Protein AF-S4PPR1-F1 (afdb_monomer_lite)

Foldseek 3Di:
DPVPVVLLVVCQVVLPPVSLVVVLVVCVVVPHLLVSLLSCVLSVVLVVSCVSCVVVVNNVSNVVSNVVNVCPDPVVVVVD

Secondary structure (DSSP, 8-state):
-THHHHHHHHHHHHT-HHHHHHHHHHHHTTT-HHHHHHHHHHTT-HHHHHHHHHHTT-HHHHHHHHHHH----TTTTTT-

Sequence (80 aa):
LDDIDEAVNLVQETKSVQGAKMVANYFQNSDDPTSAIKFLVMSLCYDEAFQLARKNGKLHLYGEILIQTSQARSEDFKSL

Structure (mmCIF, N/CA/C/O backbone):
data_AF-S4PPR1-F1
#
_entry.id   AF-S4PPR1-F1
#
loop_
_atom_site.group_PDB
_atom_site.id
_atom_site.type_symbol
_atom_site.label_atom_id
_atom_site.label_alt_id
_atom_site.label_comp_id
_atom_site.label_asym_id
_atom_site.label_entity_id
_atom_site.label_seq_id
_atom_site.pdbx_PDB_ins_code
_atom_site.Cartn_x
_atom_site.Cartn_y
_atom_site.Cartn_z
_atom_site.occupancy
_atom_site.B_iso_or_equiv
_atom_site.auth_seq_id
_atom_site.auth_comp_id
_atom_site.auth_asym_id
_atom_site.auth_atom_id
_atom_site.pdbx_PDB_model_num
ATOM 1 N N . LEU A 1 1 ? 17.390 19.486 -1.363 1.00 51.09 1 LEU A N 1
ATOM 2 C CA . LEU A 1 1 ? 17.397 18.079 -0.899 1.00 51.09 1 LEU A CA 1
ATOM 3 C C . LEU A 1 1 ? 16.864 17.978 0.532 1.00 51.09 1 LEU A C 1
ATOM 5 O O . LEU A 1 1 ? 16.422 16.898 0.877 1.00 51.09 1 LEU A O 1
ATOM 9 N N . ASP A 1 2 ? 16.795 19.083 1.288 1.00 49.97 2 ASP A N 1
ATOM 10 C CA . ASP A 1 2 ? 16.219 19.129 2.645 1.00 49.97 2 ASP A CA 1
ATOM 11 C C . ASP A 1 2 ? 14.675 19.144 2.729 1.00 49.97 2 ASP A C 1
ATOM 13 O O . ASP A 1 2 ? 14.123 18.782 3.759 1.00 49.97 2 ASP A O 1
ATOM 17 N N . ASP A 1 3 ? 13.948 19.486 1.658 1.00 58.38 3 ASP A N 1
ATOM 18 C CA . ASP A 1 3 ? 12.478 19.646 1.728 1.00 58.38 3 ASP A CA 1
ATOM 19 C C . ASP A 1 3 ? 11.668 18.336 1.735 1.00 58.38 3 ASP A C 1
ATOM 21 O O . ASP A 1 3 ? 10.474 18.340 2.035 1.00 58.38 3 ASP A O 1
ATOM 25 N N . ILE A 1 4 ? 12.272 17.202 1.364 1.00 59.22 4 ILE A N 1
ATOM 26 C CA . ILE A 1 4 ? 11.523 15.939 1.236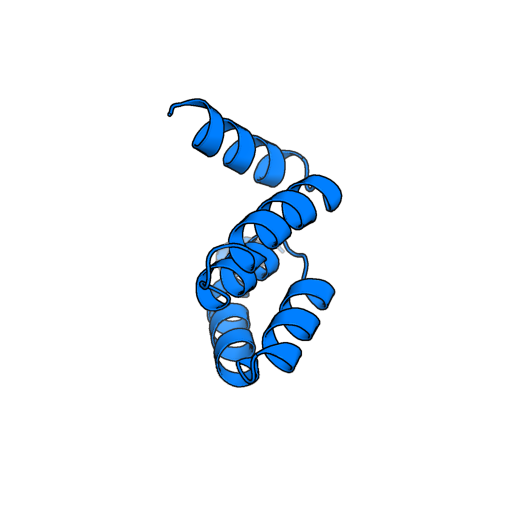 1.00 59.22 4 ILE A CA 1
ATOM 27 C C . ILE A 1 4 ? 11.268 15.332 2.615 1.00 59.22 4 ILE A C 1
ATOM 29 O O . ILE A 1 4 ? 10.150 14.901 2.891 1.00 59.22 4 ILE A O 1
ATOM 33 N N . ASP A 1 5 ? 12.272 15.337 3.489 1.00 61.78 5 ASP A N 1
ATOM 34 C CA . ASP A 1 5 ? 12.152 14.753 4.824 1.00 61.78 5 ASP A CA 1
ATOM 35 C C . ASP A 1 5 ? 11.211 15.576 5.717 1.00 61.78 5 ASP A C 1
ATOM 37 O O . ASP A 1 5 ? 10.410 15.011 6.464 1.00 61.78 5 ASP A O 1
ATOM 41 N N . GLU A 1 6 ? 11.214 16.906 5.575 1.00 59.78 6 GLU A N 1
ATOM 42 C CA . G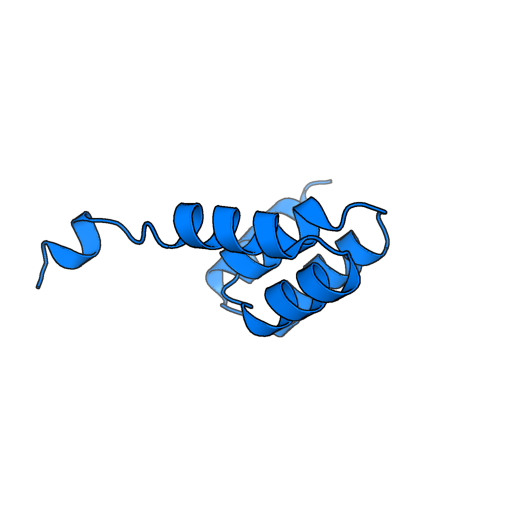LU A 1 6 ? 10.266 17.788 6.266 1.00 59.78 6 GLU A CA 1
ATOM 43 C C . GLU A 1 6 ? 8.829 17.597 5.767 1.00 59.78 6 GLU A C 1
ATOM 45 O O . GLU A 1 6 ? 7.900 17.493 6.571 1.00 59.78 6 GLU A O 1
ATOM 50 N N . ALA A 1 7 ? 8.631 17.460 4.452 1.00 58.34 7 ALA A N 1
ATOM 51 C CA . ALA A 1 7 ? 7.316 17.173 3.887 1.00 58.34 7 ALA A CA 1
ATOM 52 C C . ALA A 1 7 ? 6.794 15.795 4.323 1.00 58.34 7 ALA A C 1
ATOM 54 O O . ALA A 1 7 ? 5.609 15.647 4.628 1.00 58.34 7 ALA A O 1
ATOM 55 N N . VAL A 1 8 ? 7.669 14.788 4.398 1.00 58.53 8 VAL A N 1
ATOM 56 C CA . VAL A 1 8 ? 7.320 13.452 4.895 1.00 58.53 8 VAL A CA 1
ATOM 57 C C . VAL A 1 8 ? 6.922 13.510 6.371 1.00 58.53 8 VAL A C 1
ATOM 59 O O . VAL A 1 8 ? 5.886 12.947 6.731 1.00 58.53 8 VAL A O 1
ATOM 62 N N . ASN A 1 9 ? 7.670 14.238 7.205 1.00 58.56 9 ASN A N 1
ATOM 63 C CA . ASN A 1 9 ? 7.348 14.417 8.623 1.00 58.56 9 ASN A CA 1
ATOM 64 C C . ASN A 1 9 ? 6.030 15.180 8.827 1.00 58.56 9 ASN A C 1
ATOM 66 O O . ASN A 1 9 ? 5.196 14.751 9.622 1.00 58.56 9 ASN A O 1
ATOM 70 N N . LEU A 1 10 ? 5.775 16.241 8.055 1.00 55.00 10 LEU A N 1
ATOM 71 C CA . LEU A 1 10 ? 4.535 17.017 8.147 1.00 55.00 10 LEU A CA 1
ATOM 72 C C . LEU A 1 10 ? 3.304 16.204 7.711 1.00 55.00 10 LEU A C 1
ATOM 74 O O . LEU A 1 10 ? 2.231 16.317 8.307 1.00 55.00 10 LEU A O 1
ATOM 78 N N . VAL A 1 11 ? 3.428 15.352 6.689 1.00 57.78 11 VAL A N 1
ATOM 79 C CA . VAL A 1 11 ? 2.350 14.433 6.278 1.00 57.78 11 VAL A CA 1
ATOM 80 C C . VAL A 1 11 ? 2.063 13.396 7.367 1.00 57.78 11 VAL A C 1
ATOM 82 O O . VAL A 1 11 ? 0.893 13.084 7.611 1.00 57.78 11 VAL A O 1
ATOM 85 N N . GLN A 1 12 ? 3.103 12.910 8.052 1.00 54.94 12 GLN A N 1
ATOM 86 C CA . GLN A 1 12 ? 2.961 11.996 9.187 1.00 54.94 12 GLN A CA 1
ATOM 87 C C . GLN A 1 12 ? 2.330 12.678 10.415 1.00 54.94 12 GLN A C 1
ATOM 89 O O . GLN A 1 12 ? 1.460 12.078 11.046 1.00 54.94 12 GLN A O 1
ATOM 94 N N . GLU A 1 13 ? 2.680 13.934 10.721 1.00 51.66 13 GLU A N 1
ATOM 95 C CA . GLU A 1 13 ? 2.100 14.694 11.843 1.00 51.66 13 GLU A CA 1
ATOM 96 C C . GLU A 1 13 ? 0.648 15.135 11.597 1.00 51.66 13 GLU A C 1
ATOM 98 O O . GLU A 1 13 ? -0.182 15.090 12.506 1.00 51.66 13 GLU A O 1
ATOM 103 N N . THR A 1 14 ? 0.303 15.542 10.371 1.00 56.34 14 THR A N 1
ATOM 104 C CA . THR A 1 14 ? -1.020 16.125 10.064 1.00 56.34 14 THR A CA 1
ATOM 105 C C . THR A 1 14 ? -2.112 15.094 9.782 1.00 56.34 14 THR A C 1
ATOM 107 O O . THR A 1 14 ? -3.281 15.466 9.666 1.00 56.34 14 THR A O 1
ATOM 110 N N . LYS A 1 15 ? -1.763 13.805 9.633 1.00 57.16 15 LYS A N 1
ATOM 111 C CA . LYS A 1 15 ? -2.660 12.762 9.089 1.00 57.16 15 LYS A CA 1
ATOM 112 C C . LYS A 1 15 ? -3.334 13.198 7.778 1.00 57.16 15 LYS A C 1
ATOM 114 O O . LYS A 1 15 ? -4.474 12.824 7.491 1.00 57.16 15 LYS A O 1
ATOM 119 N N . SER A 1 16 ? -2.660 14.028 6.981 1.00 64.00 16 SER A N 1
ATOM 120 C CA . SER A 1 16 ? -3.242 14.557 5.753 1.00 64.00 16 SER A CA 1
ATOM 121 C C . SER A 1 16 ? -3.283 13.470 4.683 1.00 64.00 16 SER A C 1
ATOM 123 O O . SER A 1 16 ? -2.296 13.194 3.999 1.00 64.00 16 SER A O 1
ATOM 125 N N . VAL A 1 17 ? -4.466 12.880 4.500 1.00 62.38 17 VAL A N 1
ATOM 126 C CA . VAL A 1 17 ? -4.760 11.891 3.447 1.00 62.38 17 VAL A CA 1
ATOM 127 C C . VAL A 1 17 ? -4.350 12.410 2.061 1.00 62.38 17 VAL A C 1
ATOM 129 O O . VAL A 1 17 ? -3.898 11.645 1.213 1.00 62.38 17 VAL A O 1
ATOM 132 N N . GLN A 1 18 ? -4.466 13.719 1.818 1.00 66.94 18 GLN A N 1
ATOM 133 C CA . GLN A 1 18 ? -4.055 14.343 0.556 1.00 66.94 18 GLN A CA 1
ATOM 134 C C . GLN A 1 18 ? -2.531 14.364 0.378 1.00 66.94 18 GLN A C 1
ATOM 136 O O . GLN A 1 18 ? -2.048 14.082 -0.718 1.00 66.94 18 GLN A O 1
ATOM 141 N N . GLY A 1 19 ? -1.773 14.630 1.445 1.00 67.25 19 GLY A N 1
ATOM 142 C CA . GLY A 1 19 ? -0.311 14.559 1.423 1.00 67.25 19 GLY A CA 1
ATOM 143 C C . GLY A 1 19 ? 0.192 13.132 1.204 1.00 67.25 19 GLY A C 1
ATOM 144 O O . GLY A 1 19 ? 1.040 12.897 0.345 1.00 67.25 19 GLY A O 1
ATOM 145 N N . ALA A 1 20 ? -0.422 12.155 1.878 1.00 65.56 20 ALA A N 1
ATOM 146 C CA . ALA A 1 20 ? -0.102 10.743 1.681 1.00 65.56 20 ALA A CA 1
ATOM 147 C C . ALA A 1 20 ? -0.369 10.279 0.237 1.00 65.56 20 ALA A C 1
ATOM 149 O O . ALA A 1 20 ? 0.445 9.573 -0.362 1.00 65.56 20 ALA A O 1
ATOM 150 N N . LYS A 1 21 ? -1.471 10.747 -0.365 1.00 66.38 21 LYS A N 1
ATOM 151 C CA . LYS A 1 21 ? -1.792 10.509 -1.781 1.00 66.38 21 LYS A CA 1
ATOM 152 C C . LYS A 1 21 ? -0.785 11.147 -2.731 1.00 66.38 21 LYS A C 1
ATOM 154 O O . LYS A 1 21 ? -0.446 10.532 -3.738 1.00 66.38 21 LYS A O 1
ATOM 159 N N . MET A 1 22 ? -0.288 12.345 -2.423 1.00 73.62 22 MET A N 1
ATOM 160 C CA . MET A 1 22 ? 0.712 13.029 -3.246 1.00 73.62 22 MET A CA 1
ATOM 161 C C . MET A 1 22 ? 2.037 12.259 -3.273 1.00 73.62 22 MET A C 1
ATOM 163 O O . MET A 1 22 ? 2.586 12.019 -4.348 1.00 73.62 22 MET A O 1
ATOM 167 N N . VAL A 1 23 ? 2.496 11.786 -2.111 1.00 67.94 23 VAL A N 1
ATOM 168 C CA . VAL A 1 23 ? 3.712 10.967 -1.999 1.00 67.94 23 VAL A CA 1
ATOM 169 C C . VAL A 1 23 ? 3.528 9.607 -2.682 1.00 67.94 23 VAL A C 1
ATOM 171 O O . VAL A 1 23 ? 4.389 9.160 -3.435 1.00 67.94 23 VAL A O 1
ATOM 174 N N . ALA A 1 24 ? 2.371 8.966 -2.521 1.00 66.88 24 ALA A N 1
ATOM 175 C CA . ALA A 1 24 ? 2.071 7.725 -3.231 1.00 66.88 24 ALA A CA 1
ATOM 176 C C . ALA A 1 24 ? 2.000 7.903 -4.757 1.00 66.88 24 ALA A C 1
ATOM 178 O O . ALA A 1 24 ? 2.362 6.995 -5.503 1.00 66.88 24 ALA A O 1
ATOM 179 N N . ASN A 1 25 ? 1.537 9.058 -5.239 1.00 70.06 25 ASN A N 1
ATOM 180 C CA . ASN A 1 25 ? 1.537 9.389 -6.662 1.00 70.06 25 ASN A CA 1
ATOM 181 C C . ASN A 1 25 ? 2.962 9.612 -7.195 1.00 70.06 25 ASN A C 1
ATOM 183 O O . ASN A 1 25 ? 3.262 9.204 -8.313 1.00 70.06 25 ASN A O 1
ATOM 187 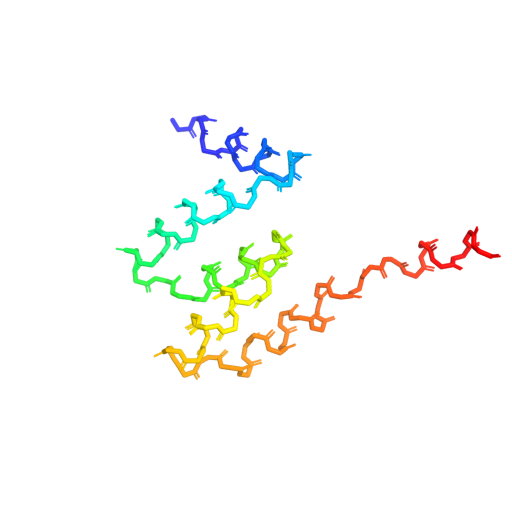N N . TYR A 1 26 ? 3.855 10.190 -6.385 1.00 68.31 26 TYR A N 1
ATOM 188 C CA . TYR A 1 26 ? 5.278 10.287 -6.717 1.00 68.31 26 TYR A CA 1
ATOM 189 C C . TYR A 1 26 ? 5.901 8.897 -6.920 1.00 68.31 26 TYR A C 1
ATOM 191 O O . TYR A 1 26 ? 6.492 8.644 -7.968 1.00 68.31 26 TYR A O 1
ATOM 199 N N . PHE A 1 27 ? 5.680 7.964 -5.986 1.00 65.50 27 PHE A N 1
ATOM 200 C CA . PHE A 1 27 ? 6.232 6.608 -6.098 1.00 65.50 27 PHE A CA 1
ATOM 201 C C . PHE A 1 27 ? 5.600 5.761 -7.215 1.00 65.50 27 PHE A C 1
ATOM 203 O O . PHE A 1 27 ? 6.260 4.909 -7.806 1.00 65.50 27 PHE A O 1
ATOM 210 N N . GLN A 1 28 ? 4.330 6.001 -7.558 1.00 63.88 28 GLN A N 1
ATOM 211 C CA . GLN A 1 28 ? 3.698 5.357 -8.717 1.00 63.88 28 GLN A CA 1
ATOM 212 C C . GLN A 1 28 ? 4.368 5.737 -10.041 1.00 63.88 28 GLN A C 1
ATOM 214 O O . GLN A 1 28 ? 4.429 4.911 -10.948 1.00 63.88 28 GLN A O 1
ATOM 219 N N . ASN A 1 29 ? 4.888 6.961 -10.144 1.00 66.88 29 ASN A N 1
ATOM 220 C CA . ASN A 1 29 ? 5.621 7.421 -11.320 1.00 66.88 29 ASN A CA 1
ATOM 221 C C . ASN A 1 29 ? 7.103 7.003 -11.304 1.00 66.88 29 ASN A C 1
ATOM 223 O O . ASN A 1 29 ? 7.793 7.226 -12.295 1.00 66.88 29 ASN A O 1
ATOM 227 N N . SER A 1 30 ? 7.598 6.409 -10.209 1.00 61.38 30 SER A N 1
ATOM 228 C CA . SER A 1 30 ? 9.018 6.085 -10.011 1.00 61.38 30 SER A CA 1
ATOM 229 C C . SER A 1 30 ? 9.372 4.596 -10.168 1.00 61.38 30 SER A C 1
ATOM 231 O O . SER A 1 30 ? 10.417 4.182 -9.682 1.00 61.38 30 SER A O 1
ATOM 233 N N . ASP A 1 31 ? 8.524 3.781 -10.808 1.00 71.75 31 ASP A N 1
ATOM 234 C CA . ASP A 1 31 ? 8.717 2.322 -11.004 1.00 71.75 31 ASP A CA 1
ATOM 235 C C . ASP A 1 31 ? 8.894 1.502 -9.698 1.00 71.75 31 ASP A C 1
ATOM 237 O O . ASP A 1 31 ? 9.298 0.343 -9.717 1.00 71.75 31 ASP A O 1
ATOM 241 N N . ASP A 1 32 ? 8.540 2.059 -8.530 1.00 83.69 32 ASP A N 1
ATOM 242 C CA . ASP A 1 32 ? 8.627 1.344 -7.247 1.00 83.69 32 ASP A CA 1
ATOM 243 C C . ASP A 1 32 ? 7.274 1.257 -6.519 1.00 83.69 32 ASP A C 1
ATOM 245 O O . ASP A 1 32 ? 7.003 1.968 -5.541 1.00 83.69 32 ASP A O 1
ATOM 249 N N . PRO A 1 33 ? 6.406 0.319 -6.940 1.00 84.69 33 PRO A N 1
ATOM 250 C CA . PRO A 1 33 ? 5.140 0.096 -6.262 1.00 84.69 33 PRO A CA 1
ATOM 251 C C . PRO A 1 33 ? 5.313 -0.520 -4.865 1.00 84.69 33 PRO A C 1
ATOM 253 O O . PRO A 1 33 ? 4.384 -0.439 -4.069 1.00 84.69 33 PRO A O 1
ATOM 256 N N . THR A 1 34 ? 6.463 -1.124 -4.530 1.00 89.62 34 THR A N 1
ATOM 257 C CA . THR A 1 34 ? 6.693 -1.683 -3.183 1.00 89.62 34 THR A CA 1
ATOM 258 C C . THR A 1 34 ? 6.791 -0.559 -2.156 1.00 89.62 34 THR A C 1
ATOM 260 O O . THR A 1 34 ? 6.082 -0.585 -1.145 1.00 89.62 34 THR A O 1
ATOM 263 N N . SER A 1 35 ? 7.618 0.450 -2.435 1.00 87.38 35 SER A N 1
ATOM 264 C CA . SER A 1 35 ? 7.791 1.605 -1.548 1.00 87.38 35 SER A CA 1
ATOM 265 C C . SER A 1 35 ? 6.506 2.422 -1.419 1.00 87.38 35 SER A C 1
ATOM 267 O O . SER A 1 35 ? 6.134 2.804 -0.309 1.00 87.38 35 SER A O 1
ATOM 269 N N . ALA A 1 36 ? 5.759 2.590 -2.517 1.00 88.19 36 ALA A N 1
ATOM 270 C CA . ALA A 1 36 ? 4.452 3.246 -2.501 1.00 88.19 36 ALA A CA 1
ATOM 271 C C . ALA A 1 36 ? 3.443 2.544 -1.572 1.00 88.19 36 ALA A C 1
ATOM 273 O O . ALA A 1 36 ? 2.785 3.197 -0.762 1.00 88.19 36 ALA A O 1
ATOM 274 N N . ILE A 1 37 ? 3.331 1.210 -1.667 1.00 89.19 37 ILE A N 1
ATOM 275 C CA . ILE A 1 37 ? 2.423 0.414 -0.825 1.00 89.19 37 ILE A CA 1
ATOM 276 C C . ILE A 1 37 ? 2.824 0.543 0.646 1.00 89.19 37 ILE A C 1
ATOM 278 O O . ILE A 1 37 ? 1.966 0.803 1.488 1.00 89.19 37 ILE A O 1
ATOM 282 N N . LYS A 1 38 ? 4.121 0.418 0.961 1.00 87.38 38 LYS A N 1
ATOM 283 C CA . LYS A 1 38 ? 4.624 0.560 2.334 1.00 87.38 38 LYS A CA 1
ATOM 284 C C . LYS A 1 38 ? 4.309 1.935 2.913 1.00 87.38 38 LYS A C 1
AT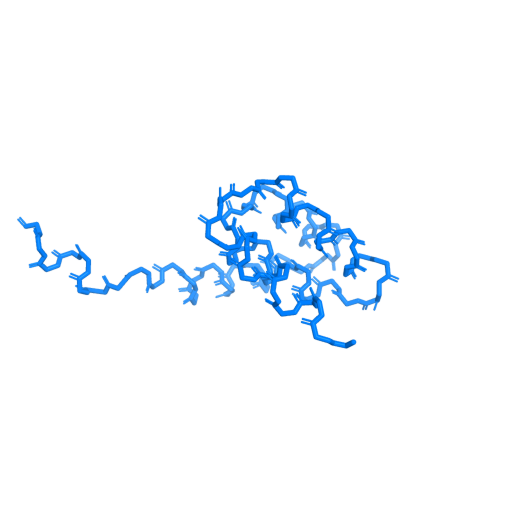OM 286 O O . LYS A 1 38 ? 3.791 2.023 4.023 1.00 87.38 38 LYS A O 1
ATOM 291 N N . PHE A 1 39 ? 4.574 2.990 2.148 1.00 84.19 39 PHE A N 1
ATOM 292 C CA . PHE A 1 39 ? 4.310 4.361 2.566 1.00 84.19 39 PHE A CA 1
ATOM 293 C C . PHE A 1 39 ? 2.819 4.603 2.835 1.00 84.19 39 PHE A C 1
ATOM 295 O O . PHE A 1 39 ? 2.465 5.182 3.861 1.00 84.19 39 PHE A O 1
ATOM 302 N N . LEU A 1 40 ? 1.937 4.120 1.952 1.00 85.44 40 LEU A N 1
ATOM 303 C CA . LEU A 1 40 ? 0.487 4.232 2.128 1.00 85.44 40 LEU A CA 1
ATOM 304 C C . LEU A 1 40 ? -0.003 3.501 3.385 1.00 85.44 40 LEU A C 1
ATOM 306 O O . LEU A 1 40 ? -0.789 4.074 4.135 1.00 85.44 40 LEU A O 1
ATOM 310 N N . VAL A 1 41 ? 0.486 2.283 3.656 1.00 87.50 41 VAL A N 1
ATOM 311 C CA . VAL A 1 41 ? 0.137 1.543 4.884 1.00 87.50 41 VAL A CA 1
ATOM 312 C C . VAL A 1 41 ? 0.618 2.286 6.133 1.00 87.50 41 VAL A C 1
ATOM 314 O O . VAL A 1 41 ? -0.158 2.473 7.065 1.00 87.50 41 VAL A O 1
ATOM 317 N N . MET A 1 42 ? 1.864 2.772 6.138 1.00 82.38 42 MET A N 1
ATOM 318 C CA . MET A 1 42 ? 2.410 3.559 7.253 1.00 82.38 42 MET A CA 1
ATOM 319 C C . MET A 1 42 ? 1.665 4.887 7.458 1.00 82.38 42 MET A C 1
ATOM 321 O O . MET A 1 42 ? 1.557 5.365 8.582 1.00 82.38 42 MET A O 1
ATOM 325 N N . SER A 1 43 ? 1.102 5.451 6.388 1.00 80.44 43 SER A N 1
ATOM 326 C CA . SER A 1 43 ? 0.268 6.661 6.415 1.00 80.44 43 SER A CA 1
ATOM 327 C C . SER A 1 43 ? -1.212 6.374 6.709 1.00 80.44 43 SER A C 1
ATOM 329 O O . SER A 1 43 ? -2.052 7.252 6.516 1.00 80.44 43 SER A O 1
ATOM 331 N N . LEU A 1 44 ? -1.554 5.147 7.126 1.00 82.31 44 LEU A N 1
ATOM 332 C CA . LEU A 1 44 ? -2.919 4.690 7.430 1.00 82.31 44 LEU A CA 1
ATOM 333 C C . LEU A 1 44 ? -3.898 4.765 6.235 1.00 82.31 44 LEU A C 1
ATOM 335 O O . LEU A 1 44 ? -5.113 4.688 6.412 1.00 82.31 44 LEU A O 1
ATOM 339 N N . CYS A 1 45 ? -3.386 4.887 5.008 1.00 84.81 45 CYS A N 1
ATOM 340 C CA . CYS A 1 45 ? -4.159 4.931 3.763 1.00 84.81 45 CYS A CA 1
ATOM 341 C C . CYS A 1 45 ? -4.353 3.511 3.212 1.00 84.81 45 CYS A C 1
ATOM 343 O O . CYS A 1 45 ? -3.797 3.127 2.177 1.00 84.81 45 CYS A O 1
ATOM 345 N N . TYR A 1 46 ? -5.089 2.690 3.963 1.00 86.62 46 TYR A N 1
ATOM 346 C CA . TYR A 1 46 ? -5.195 1.253 3.707 1.00 86.62 46 TYR A CA 1
ATOM 347 C C . TYR A 1 46 ? -5.911 0.910 2.399 1.00 86.62 46 TYR A C 1
ATOM 349 O O . TYR A 1 46 ? -5.491 -0.028 1.721 1.00 86.62 46 TYR A O 1
ATOM 357 N N . ASP A 1 47 ? -6.945 1.668 2.029 1.00 87.69 47 ASP A N 1
ATOM 358 C CA . ASP A 1 47 ? -7.720 1.429 0.808 1.00 87.69 47 ASP A CA 1
ATOM 359 C C . ASP A 1 47 ? -6.878 1.705 -0.442 1.00 87.69 47 ASP A C 1
ATOM 361 O O . ASP A 1 47 ? -6.855 0.904 -1.380 1.00 87.69 47 ASP A O 1
ATOM 365 N N . GLU A 1 48 ? -6.132 2.810 -0.450 1.00 87.25 48 GLU A N 1
ATOM 366 C CA . GLU A 1 48 ? -5.209 3.151 -1.529 1.00 87.25 48 GLU A CA 1
ATOM 367 C C . GLU A 1 48 ? -4.061 2.139 -1.621 1.00 87.25 48 GLU A C 1
ATOM 369 O O . GLU A 1 48 ? -3.728 1.690 -2.721 1.00 87.25 48 GLU A O 1
ATOM 374 N N . ALA A 1 49 ? -3.490 1.730 -0.480 1.00 89.06 49 AL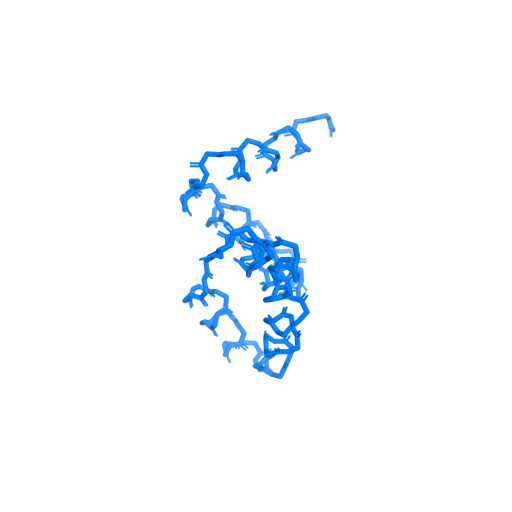A A N 1
ATOM 375 C CA . ALA A 1 49 ? -2.457 0.696 -0.432 1.00 89.06 49 ALA A CA 1
ATOM 376 C C . ALA A 1 49 ? -2.962 -0.633 -1.010 1.00 89.06 49 ALA A C 1
ATOM 378 O O . ALA A 1 49 ? -2.275 -1.257 -1.822 1.00 89.06 49 ALA A O 1
ATOM 379 N N . PHE A 1 50 ? -4.179 -1.040 -0.643 1.00 92.81 50 PHE A N 1
ATOM 380 C CA . PHE A 1 50 ? -4.810 -2.257 -1.140 1.00 92.81 50 PHE A CA 1
ATOM 381 C C . PHE A 1 50 ? -5.061 -2.193 -2.650 1.00 92.81 50 PHE A C 1
ATOM 383 O O . PHE A 1 50 ? -4.727 -3.131 -3.379 1.00 92.81 50 PHE A O 1
ATOM 390 N N . GLN A 1 51 ? -5.611 -1.082 -3.150 1.00 92.50 51 GLN A N 1
ATOM 391 C CA . GLN A 1 51 ? -5.856 -0.898 -4.582 1.00 92.50 51 GLN A CA 1
ATOM 392 C C . GLN A 1 51 ? -4.554 -0.935 -5.389 1.00 92.50 51 GLN A C 1
ATOM 394 O O . GLN A 1 51 ? -4.496 -1.597 -6.432 1.00 92.50 51 GLN A O 1
ATOM 399 N N . LEU A 1 52 ? -3.504 -0.277 -4.892 1.00 89.81 52 LEU A N 1
ATOM 400 C CA . LEU A 1 52 ? -2.199 -0.253 -5.540 1.00 89.81 52 LEU A CA 1
ATOM 401 C C . LEU A 1 52 ? -1.533 -1.635 -5.527 1.00 89.81 52 LEU A C 1
ATOM 403 O O . LEU A 1 52 ? -1.020 -2.081 -6.556 1.00 89.81 52 LEU A O 1
ATOM 407 N N . ALA A 1 53 ? -1.604 -2.349 -4.403 1.00 93.25 53 ALA A N 1
ATOM 408 C CA . ALA A 1 53 ? -1.123 -3.719 -4.284 1.00 93.25 53 ALA A CA 1
ATOM 409 C C . ALA A 1 53 ? -1.858 -4.668 -5.235 1.00 93.25 53 ALA A C 1
ATOM 411 O O . ALA A 1 53 ? -1.217 -5.439 -5.949 1.00 93.25 53 ALA A O 1
ATOM 412 N N . ARG A 1 54 ? -3.191 -4.569 -5.321 1.00 94.19 54 ARG A N 1
ATOM 413 C CA . ARG A 1 54 ? -4.006 -5.361 -6.251 1.00 94.19 54 ARG A CA 1
ATOM 414 C C . ARG A 1 54 ? -3.626 -5.098 -7.708 1.00 94.19 54 ARG A C 1
ATOM 416 O O . ARG A 1 54 ? -3.437 -6.052 -8.454 1.00 94.19 54 ARG A O 1
ATOM 423 N N . LYS A 1 55 ? -3.477 -3.827 -8.104 1.00 92.56 55 LYS A N 1
ATOM 424 C CA . LYS A 1 55 ? -3.105 -3.432 -9.477 1.00 92.56 55 LYS A CA 1
ATOM 425 C C . LYS A 1 55 ? -1.743 -3.990 -9.904 1.00 92.56 55 LYS A C 1
ATOM 427 O O . LYS A 1 55 ? -1.563 -4.297 -11.075 1.00 92.56 55 LYS A O 1
ATOM 432 N N . ASN A 1 56 ? -0.808 -4.132 -8.964 1.00 90.19 56 ASN A N 1
ATOM 433 C CA . ASN A 1 56 ? 0.560 -4.583 -9.230 1.00 90.19 56 ASN A CA 1
ATOM 434 C C . ASN A 1 56 ? 0.810 -6.064 -8.882 1.00 90.19 56 ASN A C 1
ATOM 436 O O . ASN A 1 56 ? 1.955 -6.503 -8.914 1.00 90.19 56 ASN A O 1
ATOM 440 N N . GLY A 1 57 ? -0.218 -6.837 -8.502 1.00 94.00 57 GLY A N 1
ATOM 4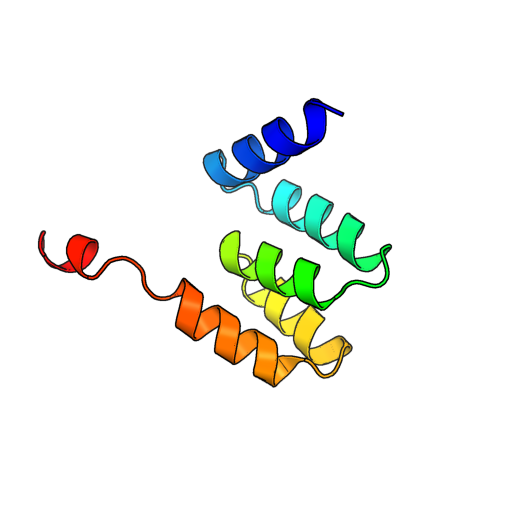41 C CA . GLY A 1 57 ? -0.052 -8.240 -8.092 1.00 94.00 57 GLY A CA 1
ATOM 442 C C . GLY A 1 57 ? 0.708 -8.433 -6.769 1.00 94.00 57 GLY A C 1
ATOM 443 O O . GLY A 1 57 ? 1.221 -9.514 -6.501 1.00 94.00 57 GLY A O 1
ATOM 444 N N . LYS A 1 58 ? 0.777 -7.398 -5.923 1.00 94.12 58 LYS A N 1
ATOM 445 C CA . LYS A 1 58 ? 1.554 -7.344 -4.670 1.00 94.12 58 LYS A CA 1
ATOM 446 C C . LYS A 1 58 ? 0.686 -7.468 -3.407 1.00 94.12 58 LYS A C 1
ATOM 448 O O . LYS A 1 58 ? 1.031 -6.930 -2.359 1.00 94.12 58 LYS A O 1
ATOM 453 N N . LEU A 1 59 ? -0.450 -8.169 -3.480 1.00 94.12 59 LEU A N 1
ATOM 454 C CA . LEU A 1 59 ? -1.345 -8.350 -2.322 1.00 94.12 59 LEU A CA 1
ATOM 455 C C . LEU A 1 59 ? -0.685 -9.104 -1.159 1.00 94.12 59 LEU A C 1
ATOM 457 O O . LEU A 1 59 ? -0.975 -8.802 -0.006 1.00 94.12 59 LEU A O 1
ATOM 461 N N . HIS A 1 60 ? 0.222 -10.042 -1.451 1.00 94.69 60 HIS A N 1
ATOM 462 C CA . HIS A 1 60 ? 0.977 -10.744 -0.412 1.00 94.69 60 HIS A CA 1
ATOM 463 C C . HIS A 1 60 ? 1.855 -9.775 0.392 1.00 94.69 60 HIS A C 1
ATOM 465 O O . HIS A 1 60 ? 1.729 -9.702 1.609 1.00 94.69 60 HIS A O 1
ATOM 471 N N . LEU A 1 61 ? 2.633 -8.943 -0.308 1.00 92.31 61 LEU A N 1
ATOM 472 C CA . LEU A 1 61 ? 3.449 -7.882 0.284 1.00 92.31 61 LEU A CA 1
ATOM 473 C C . LEU A 1 61 ? 2.606 -6.908 1.123 1.00 92.31 61 LEU A C 1
ATOM 475 O O . LEU A 1 61 ? 3.011 -6.528 2.215 1.00 92.31 61 LEU A O 1
ATOM 479 N N . TYR A 1 62 ? 1.432 -6.499 0.633 1.00 94.19 62 TYR A N 1
ATOM 480 C CA . TYR A 1 62 ? 0.520 -5.650 1.406 1.00 94.19 62 TYR A CA 1
ATOM 481 C C . TYR A 1 62 ? 0.125 -6.297 2.741 1.00 94.19 62 TYR A C 1
ATOM 483 O O . TYR A 1 62 ? 0.166 -5.630 3.771 1.00 94.19 62 TYR A O 1
ATOM 491 N N . GLY A 1 63 ? -0.198 -7.595 2.736 1.00 92.75 63 GLY A N 1
ATOM 492 C CA . GLY A 1 63 ? -0.489 -8.353 3.953 1.00 92.75 63 GLY A CA 1
ATOM 493 C C . GLY A 1 63 ? 0.706 -8.435 4.907 1.00 92.75 63 GLY A C 1
ATOM 494 O O . GLY A 1 63 ? 0.543 -8.209 6.104 1.00 92.75 63 GLY A O 1
ATOM 495 N N . GLU A 1 64 ? 1.910 -8.692 4.390 1.00 93.62 64 GLU A N 1
ATOM 496 C CA . GLU A 1 64 ? 3.138 -8.712 5.199 1.00 93.62 64 GLU A CA 1
ATOM 497 C C . GLU A 1 64 ? 3.406 -7.355 5.860 1.00 93.62 64 GLU A C 1
ATOM 499 O O . GLU A 1 64 ? 3.648 -7.290 7.066 1.00 93.62 64 GLU A O 1
ATOM 504 N N . ILE A 1 65 ? 3.302 -6.262 5.097 1.00 89.50 65 ILE A N 1
ATOM 505 C CA . ILE A 1 65 ? 3.487 -4.901 5.611 1.00 89.50 65 ILE A CA 1
ATOM 506 C C . ILE A 1 65 ? 2.410 -4.576 6.645 1.00 89.50 65 ILE A C 1
ATOM 508 O O . ILE A 1 65 ? 2.735 -4.007 7.682 1.00 89.50 65 ILE A O 1
ATOM 512 N N . LEU A 1 66 ? 1.146 -4.939 6.408 1.00 88.12 66 LEU A N 1
ATOM 513 C CA . LEU A 1 66 ? 0.076 -4.749 7.388 1.00 88.12 66 LEU A CA 1
ATOM 514 C C . LEU A 1 66 ? 0.389 -5.451 8.705 1.00 88.12 66 LEU A C 1
ATOM 516 O O . LEU A 1 66 ? 0.290 -4.814 9.739 1.00 88.12 66 LEU A O 1
ATOM 520 N N . ILE A 1 67 ? 0.817 -6.714 8.682 1.00 87.88 67 ILE A N 1
ATOM 521 C CA . ILE A 1 67 ? 1.167 -7.458 9.903 1.00 87.88 67 ILE A CA 1
ATOM 522 C C . ILE A 1 67 ? 2.356 -6.809 10.627 1.00 87.88 67 ILE A C 1
ATOM 524 O O . ILE A 1 67 ? 2.366 -6.712 11.854 1.00 87.88 67 ILE A O 1
ATOM 528 N N . GLN A 1 68 ? 3.363 -6.354 9.876 1.00 84.62 68 GLN A N 1
ATOM 529 C CA . GLN A 1 68 ? 4.544 -5.690 10.434 1.00 84.62 68 GLN A CA 1
ATOM 530 C C . GLN A 1 68 ? 4.215 -4.320 11.039 1.00 84.62 68 GLN A C 1
ATOM 532 O O . GLN A 1 68 ? 4.767 -3.952 12.071 1.00 84.62 68 GLN A O 1
ATOM 537 N N . THR A 1 69 ? 3.319 -3.563 10.406 1.00 75.19 69 THR A N 1
ATOM 538 C CA . THR A 1 69 ? 2.939 -2.200 10.817 1.00 75.19 69 THR A CA 1
ATOM 539 C C . THR A 1 69 ? 1.797 -2.178 11.832 1.00 75.19 69 THR A C 1
ATOM 541 O O . THR A 1 69 ? 1.728 -1.258 12.639 1.00 75.19 69 THR A O 1
ATOM 544 N N . SER A 1 70 ? 0.946 -3.210 11.867 1.00 69.00 70 SER A N 1
ATOM 545 C CA . SER A 1 70 ? -0.122 -3.385 12.859 1.00 69.00 70 SER A CA 1
ATOM 546 C C . SER A 1 70 ? 0.403 -3.754 14.243 1.00 69.00 70 SER A C 1
ATOM 548 O O . SER A 1 70 ? -0.390 -3.901 15.170 1.00 69.00 70 SER A O 1
ATOM 550 N N . GLN A 1 71 ? 1.723 -3.863 14.419 1.00 54.88 71 GLN A N 1
ATOM 551 C CA . GLN A 1 71 ? 2.376 -3.831 15.727 1.00 54.88 71 GLN A CA 1
ATOM 552 C C . GLN A 1 71 ? 2.314 -2.420 16.346 1.00 54.88 71 GLN A C 1
ATOM 554 O O . GLN A 1 71 ? 3.308 -1.912 16.865 1.00 54.88 71 GLN A O 1
ATOM 559 N N . ALA A 1 72 ? 1.126 -1.797 16.326 1.00 48.59 72 ALA A N 1
ATOM 560 C CA . ALA A 1 72 ? 0.753 -0.821 17.338 1.00 48.59 72 ALA A CA 1
ATOM 561 C C . ALA A 1 72 ? 1.106 -1.442 18.693 1.00 48.59 72 ALA A C 1
ATOM 563 O O . ALA A 1 72 ? 0.829 -2.622 18.946 1.00 48.59 72 ALA A O 1
ATOM 564 N N . ARG A 1 73 ? 1.879 -0.682 19.467 1.00 49.22 73 ARG A N 1
ATOM 565 C CA . ARG A 1 73 ? 2.786 -1.191 20.487 1.00 49.22 73 ARG A CA 1
ATOM 566 C C . ARG A 1 73 ? 1.999 -2.072 21.444 1.00 49.22 73 ARG A C 1
ATOM 568 O O . ARG A 1 73 ? 0.957 -1.662 21.945 1.00 49.22 73 ARG A O 1
ATOM 575 N N . SER A 1 74 ? 2.537 -3.230 21.826 1.00 45.41 74 SER A N 1
ATOM 576 C CA . SER A 1 74 ? 2.024 -3.928 23.016 1.00 45.41 74 SER A CA 1
ATOM 577 C C . SER A 1 74 ? 1.986 -3.011 24.257 1.00 45.41 74 SER A C 1
ATOM 579 O O . SER A 1 74 ? 1.308 -3.322 25.229 1.00 45.41 74 SER A O 1
ATOM 581 N N . GLU A 1 75 ? 2.699 -1.881 24.225 1.00 51.03 75 GLU A N 1
ATOM 582 C CA . GLU A 1 75 ? 2.665 -0.814 25.225 1.00 51.03 75 GLU A CA 1
ATOM 583 C C . GLU A 1 75 ? 1.387 0.044 25.181 1.00 51.03 75 GLU A C 1
ATOM 585 O O . GLU A 1 75 ? 0.926 0.444 26.243 1.00 51.03 75 GLU A O 1
ATOM 590 N N . ASP A 1 76 ? 0.751 0.243 24.019 1.00 49.66 76 ASP A N 1
ATOM 591 C CA . ASP A 1 76 ? -0.499 1.016 23.900 1.00 49.66 76 ASP A CA 1
ATOM 592 C C . ASP A 1 76 ? -1.685 0.279 24.562 1.00 49.66 76 ASP A C 1
ATOM 594 O O . ASP A 1 76 ? -2.624 0.901 25.053 1.00 49.66 76 ASP A O 1
ATOM 598 N N . PHE A 1 77 ? -1.613 -1.056 24.651 1.00 50.97 77 PHE A N 1
ATOM 599 C CA . PHE A 1 77 ? -2.597 -1.895 25.350 1.00 50.97 77 PHE A CA 1
ATOM 600 C C . PHE A 1 77 ? -2.300 -2.100 26.842 1.00 50.97 77 PHE A C 1
ATOM 602 O O . PHE A 1 77 ? -3.175 -2.560 27.567 1.00 50.97 77 PHE A O 1
ATOM 609 N N . LYS A 1 78 ? -1.094 -1.765 27.329 1.00 46.62 78 LYS A N 1
ATOM 610 C CA . LYS A 1 78 ? -0.743 -1.871 28.761 1.00 46.62 78 LYS A CA 1
ATOM 611 C C . LYS A 1 78 ? -1.264 -0.705 29.606 1.00 46.62 78 LYS A C 1
ATOM 613 O O . LYS A 1 78 ? -1.087 -0.719 30.821 1.00 46.62 78 LYS A O 1
ATOM 618 N N . SER A 1 79 ? -1.855 0.308 28.976 1.00 51.41 79 SER A N 1
ATOM 619 C CA . SER A 1 79 ? -2.461 1.465 29.647 1.00 51.41 79 SER A CA 1
ATOM 620 C C . SER A 1 79 ? -3.997 1.457 29.632 1.00 51.41 79 SER A C 1
ATOM 622 O O . SER A 1 79 ? -4.598 2.459 30.018 1.00 51.41 79 SER A O 1
ATOM 624 N N . LEU A 1 80 ? -4.618 0.349 29.207 1.00 43.47 80 LEU A N 1
ATOM 625 C CA . LEU A 1 80 ? -6.039 0.040 29.422 1.00 43.47 80 LEU A CA 1
ATOM 626 C C . LEU A 1 80 ? -6.198 -0.850 30.660 1.00 43.47 80 LEU A C 1
ATOM 628 O O . LEU A 1 80 ? -7.207 -0.662 31.373 1.00 43.47 80 LEU A O 1
#

pLDDT: mean 73.07, std 16.14, range [43.47, 94.69]

InterPro domains:
  IPR040379 WD repeat-containing protein 19/dyf-2 [PTHR14920] (1-79)

Organism: NCBI:txid116150

Radius of gyration: 13.61 Å; chains: 1; bounding box: 25×30×41 Å